Protein AF-A0A9P8FQP9-F1 (afdb_monomer_lite)

InterPro domains:
  IPR006594 LIS1 homology motif [PS50896] (9-41)
  IPR037190 LIS1, N-terminal [SSF109925] (4-80)
  IPR056795 PAC1-like, LisH-like dimerisation domain [PF24951] (7-42)

Sequence (98 aa):
MSNLLTQRQAEELHKSLIAYLTAAGLTNTAASLREELHIGDEFDDATRKKYEGLLEKKWTSVVRLQKKIMDLESRNTTLQTELDTATPTSLSRRNQDP

Foldseek 3Di:
DDDPDDPVRVVLVLLLVLLACVVVVVNVVSVVSCVVVVPDPVSDPVNSVVSHCVVVVVVVVVVVVVVVVVVVVVVVVVVVVVVVCPDVVNVVVVVPDD

Secondary structure (DSSP, 8-state):
---SS-HHHHHHHHHHHHHHHHHTT-HHHHHHHHHHTT--TTS-HHHHHHHTTHHHHHHHHHHHHHHHHHHHHHHHHHHHHHHHHHSHHHHHHHT---

Organism: Aureobasidium melanogenum (NCBI:txid46634)

pLDDT: mean 88.72, std 14.31, range [47.16, 98.62]

Radius of gyration: 25.24 Å; chains: 1; bounding box: 58×24×66 Å

Structure (mmCIF, N/CA/C/O backbone):
data_AF-A0A9P8FQP9-F1
#
_entry.id   AF-A0A9P8FQP9-F1
#
loop_
_atom_site.group_PDB
_atom_site.id
_atom_site.type_symbol
_atom_site.label_atom_id
_atom_site.label_alt_id
_atom_site.label_comp_id
_atom_site.label_asym_id
_atom_site.label_entity_id
_atom_site.label_seq_id
_atom_site.pdbx_PDB_ins_code
_atom_site.Cartn_x
_atom_site.Cartn_y
_atom_site.Cartn_z
_atom_site.occupancy
_atom_site.B_iso_or_equiv
_atom_site.auth_seq_id
_atom_site.auth_comp_id
_atom_site.auth_asym_id
_atom_site.auth_atom_id
_atom_site.pdbx_PDB_model_num
ATOM 1 N N . MET A 1 1 ? 14.817 10.933 13.659 1.00 47.16 1 MET A N 1
ATOM 2 C CA . MET A 1 1 ? 14.689 10.257 12.351 1.00 47.16 1 MET A CA 1
ATOM 3 C C . MET A 1 1 ? 13.700 11.053 11.521 1.00 47.16 1 MET A C 1
ATOM 5 O O . MET A 1 1 ? 12.655 11.396 12.056 1.00 47.16 1 MET A O 1
ATOM 9 N N . SER A 1 2 ? 14.037 11.435 10.290 1.00 62.22 2 SER A N 1
ATOM 10 C CA . SER A 1 2 ? 13.074 12.087 9.399 1.00 62.22 2 SER A CA 1
ATOM 11 C C . SER A 1 2 ? 12.045 11.054 8.949 1.00 62.22 2 SER A C 1
ATOM 13 O O . SER A 1 2 ? 12.403 9.993 8.440 1.00 62.22 2 SER A O 1
ATOM 15 N N . ASN A 1 3 ? 10.765 11.346 9.162 1.00 77.88 3 ASN A N 1
ATOM 16 C CA . ASN A 1 3 ? 9.699 10.501 8.644 1.00 77.88 3 ASN A CA 1
ATOM 17 C C . ASN A 1 3 ? 9.669 10.629 7.117 1.00 77.88 3 ASN A C 1
ATOM 19 O O . ASN A 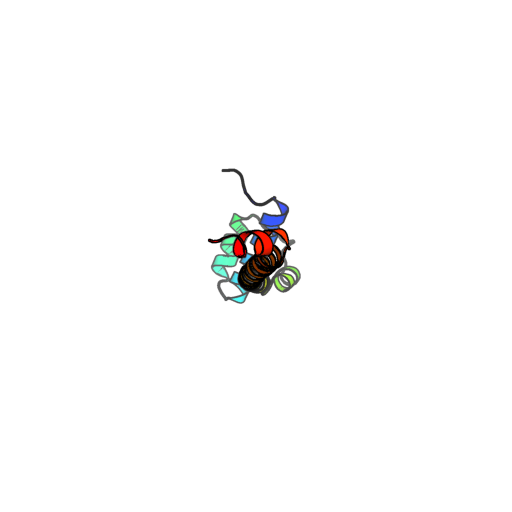1 3 ? 9.523 11.727 6.586 1.00 77.88 3 ASN A O 1
ATOM 23 N N . LEU A 1 4 ? 9.827 9.500 6.419 1.00 93.25 4 LEU A N 1
ATOM 24 C CA . LEU A 1 4 ? 9.733 9.420 4.956 1.00 93.25 4 LEU A CA 1
ATOM 25 C C . LEU A 1 4 ? 8.327 9.792 4.461 1.00 93.25 4 LEU A C 1
ATOM 27 O O . LEU A 1 4 ? 8.163 10.323 3.365 1.00 93.25 4 LEU A O 1
ATOM 31 N N . LEU A 1 5 ? 7.313 9.487 5.270 1.00 93.25 5 LEU A N 1
ATOM 32 C CA . LEU A 1 5 ? 5.922 9.782 4.973 1.00 93.25 5 LEU A CA 1
ATOM 33 C C . LEU A 1 5 ? 5.572 11.190 5.446 1.00 93.25 5 LEU A C 1
ATOM 35 O O . LEU A 1 5 ? 5.878 11.579 6.573 1.00 93.25 5 LEU A O 1
ATOM 39 N N . THR A 1 6 ? 4.854 11.925 4.601 1.00 94.12 6 THR A N 1
ATOM 40 C CA . THR A 1 6 ? 4.123 13.114 5.050 1.00 94.12 6 THR A CA 1
ATOM 41 C C . THR A 1 6 ? 3.074 12.718 6.089 1.00 94.12 6 THR A C 1
ATOM 43 O O . THR A 1 6 ? 2.594 11.583 6.094 1.00 94.12 6 THR A O 1
ATOM 46 N N . GLN A 1 7 ? 2.660 13.671 6.923 1.00 91.44 7 GLN A N 1
ATOM 47 C CA . GLN A 1 7 ? 1.646 13.446 7.957 1.00 91.44 7 GLN A CA 1
ATOM 48 C C . GLN A 1 7 ? 0.386 12.763 7.402 1.00 91.44 7 GLN A C 1
ATOM 50 O O . GLN A 1 7 ? -0.042 11.725 7.898 1.00 91.44 7 GLN A O 1
ATOM 55 N N . ARG A 1 8 ? -0.140 13.276 6.284 1.00 91.69 8 ARG A N 1
ATOM 56 C CA . ARG A 1 8 ? -1.310 12.699 5.615 1.00 91.69 8 ARG A CA 1
ATOM 57 C C . ARG A 1 8 ? -1.064 11.268 5.128 1.00 91.69 8 ARG A C 1
ATOM 59 O O . ARG A 1 8 ? -1.942 10.425 5.243 1.00 91.69 8 ARG A O 1
ATOM 66 N N . GLN A 1 9 ? 0.112 10.970 4.572 1.00 94.31 9 GLN A N 1
ATOM 67 C CA . GLN A 1 9 ? 0.435 9.605 4.135 1.00 94.31 9 GLN A CA 1
ATOM 68 C C . GLN A 1 9 ? 0.532 8.635 5.317 1.00 94.31 9 GLN A C 1
ATOM 70 O O . GLN A 1 9 ? 0.082 7.497 5.194 1.00 94.31 9 GLN A O 1
ATOM 75 N N . ALA A 1 10 ? 1.094 9.080 6.443 1.00 93.56 10 ALA A N 1
ATOM 76 C CA . ALA A 1 10 ? 1.153 8.289 7.665 1.00 93.56 10 ALA A CA 1
ATOM 77 C C . ALA A 1 10 ? -0.258 8.004 8.204 1.00 93.56 10 ALA A C 1
ATOM 79 O O . ALA A 1 10 ? -0.581 6.853 8.475 1.00 93.56 10 ALA A O 1
ATOM 80 N N . GLU A 1 11 ? -1.136 9.008 8.255 1.00 92.94 11 GLU A N 1
ATOM 81 C CA . GLU A 1 11 ? -2.534 8.835 8.678 1.00 92.94 11 GLU A CA 1
ATOM 82 C C . GLU A 1 11 ? -3.299 7.829 7.808 1.00 92.94 11 GLU A C 1
ATOM 84 O O . GLU A 1 11 ? -3.977 6.945 8.331 1.00 92.94 11 GLU A O 1
ATOM 89 N N . GLU A 1 12 ? -3.169 7.915 6.481 1.00 94.44 12 GLU A N 1
ATOM 90 C CA . GLU A 1 12 ? -3.789 6.954 5.558 1.00 94.44 12 GLU A CA 1
ATOM 91 C C . GLU A 1 12 ? -3.248 5.531 5.761 1.00 94.44 12 GLU A C 1
ATOM 93 O O . GLU A 1 12 ? -4.014 4.561 5.746 1.00 94.44 12 GLU A O 1
ATOM 98 N N . LEU A 1 13 ? -1.935 5.395 5.987 1.00 95.88 13 LEU A N 1
ATOM 99 C CA . LEU A 1 13 ? -1.310 4.112 6.294 1.00 95.88 13 LEU A CA 1
ATOM 100 C C . LEU A 1 13 ? -1.861 3.539 7.603 1.00 95.88 13 LEU A C 1
ATOM 102 O O . LEU A 1 13 ? -2.295 2.388 7.622 1.00 95.88 13 LEU A O 1
ATOM 106 N N . HIS A 1 14 ? -1.904 4.338 8.667 1.00 95.56 14 HIS A N 1
ATOM 107 C CA . HIS A 1 14 ? -2.392 3.917 9.977 1.00 95.56 14 HIS A CA 1
ATOM 108 C C . HIS A 1 14 ? -3.853 3.451 9.928 1.00 95.56 14 HIS A C 1
ATOM 110 O O . HIS A 1 14 ? -4.172 2.368 10.420 1.00 95.56 14 HIS A O 1
ATOM 116 N N . LYS A 1 15 ? -4.731 4.211 9.258 1.00 95.56 15 LYS A N 1
ATOM 117 C CA . LYS A 1 15 ? -6.138 3.832 9.039 1.00 95.56 15 LYS A CA 1
ATOM 118 C C . LYS A 1 15 ? -6.255 2.498 8.297 1.00 95.56 15 LYS A C 1
ATOM 120 O O . LYS A 1 15 ? -7.038 1.636 8.695 1.00 95.56 15 LYS A O 1
ATOM 125 N N . SER A 1 16 ? -5.445 2.298 7.253 1.00 96.69 16 SER A N 1
ATOM 126 C CA . SER A 1 16 ? -5.421 1.033 6.505 1.00 96.69 16 SER A CA 1
ATOM 127 C C . SER A 1 16 ? -4.905 -0.148 7.333 1.00 96.69 16 SER A C 1
ATOM 129 O O . SER A 1 16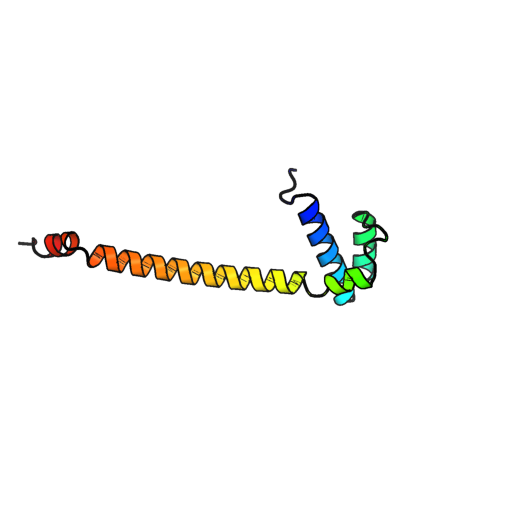 ? -5.432 -1.250 7.208 1.00 96.69 16 SER A O 1
ATOM 131 N N . LEU A 1 17 ? -3.934 0.083 8.222 1.00 97.00 17 LEU A N 1
ATOM 132 C CA . LEU A 1 17 ? -3.371 -0.941 9.098 1.00 97.00 17 LEU A CA 1
ATOM 133 C C . LEU A 1 17 ? -4.382 -1.386 10.160 1.00 97.00 17 LEU A C 1
ATOM 135 O O . LEU A 1 17 ? -4.588 -2.581 10.345 1.00 97.00 17 LEU A O 1
ATOM 139 N N . ILE A 1 18 ? -5.069 -0.440 10.804 1.00 96.38 18 ILE A N 1
ATOM 140 C CA . ILE A 1 18 ? -6.124 -0.749 11.781 1.00 96.38 18 ILE A CA 1
ATOM 141 C C . ILE A 1 18 ? -7.273 -1.509 11.110 1.00 96.38 18 ILE A C 1
ATOM 143 O O . ILE A 1 18 ? -7.755 -2.502 11.661 1.00 96.38 18 ILE A O 1
ATOM 147 N N . ALA A 1 19 ? -7.701 -1.083 9.916 1.00 96.50 19 ALA A N 1
ATOM 148 C CA . ALA A 1 19 ? -8.743 -1.779 9.164 1.00 96.50 19 ALA A CA 1
ATOM 149 C C . ALA A 1 19 ? -8.329 -3.215 8.805 1.00 96.50 19 ALA A C 1
ATOM 151 O O . ALA A 1 19 ? -9.115 -4.137 9.012 1.00 96.50 19 ALA A O 1
ATOM 152 N N . TYR A 1 20 ? -7.088 -3.407 8.349 1.00 97.94 20 TYR A N 1
ATOM 153 C CA . TYR A 1 20 ? -6.520 -4.724 8.061 1.00 97.94 20 TYR A CA 1
ATOM 154 C C . TYR A 1 20 ? -6.503 -5.634 9.295 1.00 97.94 20 TYR A C 1
ATOM 156 O O . TYR A 1 20 ? -7.035 -6.741 9.254 1.00 97.94 20 TYR A O 1
ATOM 164 N N . LEU A 1 21 ? -5.946 -5.157 10.413 1.00 97.19 21 LEU A N 1
ATOM 165 C CA . LEU A 1 21 ? -5.872 -5.924 11.660 1.00 97.19 21 LEU A CA 1
ATOM 166 C C . LEU A 1 21 ? -7.267 -6.307 12.163 1.00 97.19 21 LEU A C 1
ATOM 168 O O . LEU A 1 21 ? -7.489 -7.446 12.564 1.00 97.19 21 LEU A O 1
ATOM 172 N N . THR A 1 22 ? -8.224 -5.380 12.083 1.00 95.62 22 THR A N 1
ATOM 173 C CA . THR A 1 22 ? -9.614 -5.647 12.473 1.00 95.62 22 THR A CA 1
ATOM 174 C C . THR A 1 22 ? -10.249 -6.718 11.583 1.00 95.62 22 THR A C 1
ATOM 176 O O . THR A 1 22 ? -10.855 -7.653 12.101 1.00 95.62 22 THR A O 1
ATOM 179 N N . ALA A 1 23 ? -10.082 -6.623 10.259 1.00 95.88 23 ALA A N 1
ATOM 180 C CA . ALA A 1 23 ? -10.606 -7.603 9.303 1.00 95.88 23 ALA A CA 1
ATOM 181 C C . ALA A 1 23 ? -9.948 -8.988 9.451 1.00 95.88 23 ALA A C 1
ATOM 183 O O . ALA A 1 23 ? -10.593 -10.009 9.229 1.00 95.88 23 ALA A O 1
ATOM 184 N N . ALA A 1 24 ? -8.689 -9.031 9.895 1.00 96.88 24 ALA A N 1
ATOM 185 C CA . ALA A 1 24 ? -7.969 -10.258 10.228 1.00 96.88 24 ALA A CA 1
ATOM 186 C C . ALA A 1 24 ? -8.354 -10.856 11.601 1.00 96.88 24 ALA A C 1
ATOM 188 O O . ALA A 1 24 ? -7.782 -11.865 12.009 1.00 96.88 24 ALA A O 1
ATOM 189 N N . GLY A 1 25 ? -9.290 -10.242 12.338 1.00 96.44 25 GLY A N 1
ATOM 190 C CA . GLY A 1 25 ? -9.704 -10.689 13.673 1.00 96.4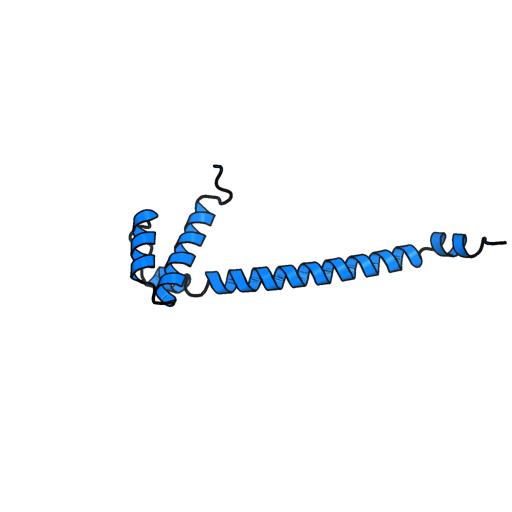4 25 GLY A CA 1
ATOM 191 C C . GLY A 1 25 ? -8.732 -10.318 14.801 1.00 96.44 25 GLY A C 1
ATOM 192 O O . GLY A 1 25 ? -8.920 -10.740 15.939 1.00 96.44 25 GLY A O 1
ATOM 193 N N . LEU A 1 26 ? -7.712 -9.501 14.524 1.00 97.25 26 LEU A N 1
ATOM 194 C CA . LEU A 1 26 ? -6.700 -9.037 15.482 1.00 97.25 26 LEU A CA 1
ATOM 195 C C . LEU A 1 26 ? -7.174 -7.769 16.213 1.00 97.25 26 LEU A C 1
ATOM 197 O O . LEU A 1 26 ? -6.496 -6.740 16.236 1.00 97.25 26 LEU A O 1
ATOM 201 N N . THR A 1 27 ? -8.372 -7.828 16.795 1.00 95.00 27 THR A N 1
ATOM 202 C CA . THR A 1 27 ? -9.081 -6.663 17.353 1.00 95.00 27 THR A CA 1
ATOM 203 C C . THR A 1 27 ? -8.351 -6.008 18.524 1.00 95.00 27 THR A C 1
ATOM 205 O O . THR A 1 27 ? -8.293 -4.783 18.581 1.00 95.00 27 THR A O 1
ATOM 208 N N . ASN A 1 28 ? -7.733 -6.790 19.415 1.00 97.06 28 ASN A N 1
ATOM 209 C CA . ASN A 1 28 ? -6.964 -6.251 20.544 1.00 97.06 28 ASN A CA 1
ATOM 210 C C . ASN A 1 28 ? -5.755 -5.440 20.060 1.00 97.06 28 ASN A C 1
ATOM 212 O O . ASN A 1 28 ? -5.538 -4.321 20.511 1.00 97.06 28 ASN A O 1
ATOM 216 N N . THR A 1 29 ? -5.006 -5.970 19.089 1.00 97.31 29 THR A N 1
ATOM 217 C CA . THR A 1 29 ? -3.868 -5.266 18.484 1.00 97.31 29 THR A CA 1
ATOM 218 C C . THR A 1 29 ? -4.322 -4.002 17.761 1.00 97.31 29 THR A C 1
ATOM 220 O O . THR A 1 29 ? -3.683 -2.962 17.888 1.00 97.31 29 THR A O 1
ATOM 223 N N . ALA A 1 30 ? -5.438 -4.070 17.031 1.00 95.62 30 ALA A N 1
ATOM 224 C CA . ALA A 1 30 ? -6.015 -2.908 16.363 1.00 95.62 30 ALA A CA 1
ATOM 225 C C . ALA A 1 30 ? -6.422 -1.810 17.363 1.00 95.62 30 ALA A C 1
ATOM 227 O O . ALA A 1 30 ? -6.200 -0.632 17.089 1.00 95.62 30 ALA A O 1
ATOM 228 N N . ALA A 1 31 ? -6.978 -2.189 18.519 1.00 94.50 31 ALA A N 1
ATOM 229 C CA . ALA A 1 31 ? -7.364 -1.262 19.579 1.00 94.50 31 ALA A CA 1
ATOM 230 C C . ALA A 1 31 ? -6.146 -0.594 20.236 1.00 94.50 31 ALA A C 1
ATOM 232 O O . ALA A 1 31 ? -6.104 0.632 20.299 1.00 94.50 31 ALA A O 1
ATOM 233 N N . SER A 1 32 ? -5.131 -1.371 20.636 1.00 96.44 32 SER A N 1
ATOM 234 C CA . SER A 1 32 ? -3.892 -0.824 21.213 1.00 96.44 32 SER A CA 1
ATOM 235 C C . SER A 1 32 ? -3.185 0.122 20.242 1.00 96.44 32 SER A C 1
ATOM 237 O O . SER A 1 32 ? -2.816 1.231 20.610 1.00 96.44 32 SER A O 1
ATOM 239 N N . LEU A 1 33 ? -3.076 -0.268 18.968 1.00 95.38 33 LEU A N 1
ATOM 240 C CA . LEU A 1 33 ? -2.463 0.575 17.944 1.00 95.38 33 LEU A CA 1
ATOM 241 C C . LEU A 1 33 ? -3.246 1.877 17.724 1.00 95.38 33 LEU A C 1
ATOM 243 O O . LEU A 1 33 ? -2.654 2.934 17.523 1.00 95.38 33 LEU A O 1
ATOM 247 N N . ARG A 1 34 ? -4.583 1.821 17.750 1.00 94.00 34 ARG A N 1
ATOM 248 C CA . ARG A 1 34 ? -5.427 3.016 17.624 1.00 94.00 34 ARG A CA 1
ATOM 249 C C . ARG A 1 34 ? -5.164 4.011 18.755 1.00 94.00 34 ARG A C 1
ATOM 251 O O . ARG A 1 34 ? -5.093 5.210 18.487 1.00 94.00 34 ARG A O 1
ATOM 258 N N . GLU A 1 35 ? -5.026 3.511 19.981 1.00 94.31 35 GLU A N 1
ATOM 259 C CA . GLU A 1 35 ? -4.732 4.313 21.170 1.00 94.31 35 GLU A CA 1
ATOM 260 C C . GLU A 1 35 ? -3.342 4.958 21.084 1.00 94.31 35 GLU A C 1
ATOM 262 O O . GLU A 1 35 ? -3.229 6.176 21.233 1.00 94.31 35 GLU A O 1
ATOM 267 N N . GLU A 1 36 ? -2.311 4.174 20.751 1.00 95.44 36 GLU A N 1
ATOM 268 C CA . GLU A 1 36 ? -0.926 4.648 20.594 1.00 95.44 36 GLU A CA 1
ATOM 269 C C . GLU A 1 36 ? -0.782 5.716 19.503 1.00 95.44 36 GLU A C 1
ATOM 271 O O . GLU A 1 36 ? 0.002 6.654 19.635 1.00 95.44 36 GLU A O 1
ATOM 276 N N . LEU A 1 37 ? -1.545 5.585 18.416 1.00 93.00 37 LEU A N 1
ATOM 277 C CA . LEU A 1 37 ? -1.529 6.530 17.300 1.00 93.00 37 LEU A CA 1
ATOM 278 C C . LEU A 1 37 ? -2.461 7.729 17.505 1.00 93.00 37 LEU A C 1
ATOM 280 O O . LEU A 1 37 ? -2.544 8.582 16.620 1.00 93.00 37 LEU A O 1
ATOM 284 N N . HIS A 1 38 ? -3.172 7.785 18.637 1.00 91.19 38 HIS A N 1
ATOM 285 C CA . HIS A 1 38 ? -4.151 8.822 18.966 1.00 91.19 38 HIS A CA 1
ATOM 286 C C . HIS A 1 38 ? -5.185 9.051 17.850 1.00 91.19 38 HIS A C 1
ATOM 288 O O . HIS A 1 38 ? -5.575 10.182 17.550 1.00 91.19 38 HIS A O 1
ATOM 294 N N . ILE A 1 39 ? -5.635 7.967 17.210 1.00 87.12 39 ILE A N 1
ATOM 295 C CA . ILE A 1 39 ? -6.646 8.040 16.152 1.00 87.12 39 ILE A CA 1
ATOM 296 C C . ILE A 1 39 ? -8.019 8.195 16.808 1.00 87.12 39 ILE A C 1
ATOM 298 O O . ILE A 1 39 ? -8.594 7.235 17.331 1.00 87.12 39 ILE A O 1
ATOM 302 N N . GLY A 1 40 ? -8.517 9.434 16.778 1.00 79.94 40 GLY A N 1
ATOM 303 C CA . GLY A 1 40 ? -9.768 9.845 17.411 1.00 79.94 40 GLY A CA 1
ATOM 304 C C . GLY A 1 40 ? -11.024 9.181 16.842 1.00 79.94 40 GLY A C 1
ATOM 305 O O . GLY A 1 40 ? -10.979 8.336 15.941 1.00 79.94 40 GLY A O 1
ATOM 306 N N . ASP A 1 41 ? -12.173 9.588 17.374 1.00 73.38 41 ASP A N 1
ATOM 307 C CA . ASP A 1 41 ? -13.481 8.984 17.083 1.00 73.38 41 ASP A CA 1
ATOM 308 C C . ASP A 1 41 ? -13.947 9.162 15.630 1.00 73.38 41 ASP A C 1
ATOM 310 O O . ASP A 1 41 ? -14.809 8.419 15.169 1.00 73.38 41 ASP A O 1
ATOM 314 N N . GLU A 1 42 ? -13.321 10.065 14.867 1.00 76.88 42 GLU A N 1
ATOM 315 C CA . GLU A 1 42 ? -13.571 10.230 13.427 1.00 76.88 42 GLU A CA 1
ATOM 316 C C . GLU A 1 42 ? -13.285 8.955 12.613 1.00 76.88 42 GLU A C 1
ATOM 318 O O . GLU A 1 42 ? -13.823 8.781 11.518 1.00 76.88 42 GLU A O 1
ATOM 323 N N . PHE A 1 43 ? -12.456 8.038 13.128 1.00 87.56 43 PHE A N 1
ATOM 324 C CA . PHE A 1 43 ? -12.273 6.714 12.532 1.00 87.56 43 PHE A CA 1
ATOM 325 C C . PHE A 1 43 ? -13.329 5.727 13.049 1.00 87.56 43 PHE A C 1
ATOM 327 O O . PHE A 1 43 ? -13.058 4.831 13.853 1.00 87.56 43 PHE A O 1
ATOM 334 N N . ASP A 1 44 ? -14.561 5.920 12.601 1.00 90.25 44 ASP A N 1
ATOM 335 C CA . ASP A 1 44 ? -15.699 5.071 12.935 1.00 90.25 44 ASP A CA 1
ATOM 336 C C . ASP A 1 44 ? -15.747 3.779 12.095 1.00 90.25 44 ASP A C 1
ATOM 338 O O . ASP A 1 44 ? -14.939 3.540 11.192 1.00 90.25 44 ASP A O 1
ATOM 342 N N . ASP A 1 45 ? -16.727 2.924 12.384 1.00 89.06 45 ASP A N 1
ATOM 343 C CA . ASP A 1 45 ? -16.951 1.665 11.670 1.00 89.06 45 ASP A CA 1
ATOM 344 C C . ASP A 1 45 ? -17.188 1.864 10.165 1.00 89.06 45 ASP A C 1
ATOM 346 O O . ASP A 1 45 ? -16.709 1.072 9.345 1.00 89.06 45 ASP A O 1
ATOM 350 N N . ALA A 1 46 ? -17.893 2.936 9.789 1.00 92.19 46 ALA A N 1
ATOM 351 C CA . ALA A 1 46 ? -18.160 3.272 8.394 1.00 92.19 46 ALA A CA 1
ATOM 352 C C . ALA A 1 46 ? -16.872 3.657 7.655 1.00 92.19 46 ALA A C 1
ATOM 354 O O . ALA A 1 46 ? -16.645 3.224 6.521 1.00 92.19 46 ALA A O 1
ATOM 355 N N . THR A 1 47 ? -16.008 4.439 8.299 1.00 91.56 47 THR A N 1
ATOM 356 C CA . THR A 1 47 ? -14.703 4.828 7.771 1.00 91.56 47 THR A CA 1
ATOM 357 C C . THR A 1 47 ? -13.782 3.625 7.710 1.00 91.56 47 THR A C 1
ATOM 359 O O . THR A 1 47 ? -13.238 3.358 6.642 1.00 91.56 47 THR A O 1
ATOM 362 N N . ARG A 1 48 ? -13.682 2.822 8.775 1.00 93.56 48 ARG A N 1
ATOM 363 C CA . ARG A 1 48 ? -12.891 1.582 8.786 1.00 93.56 48 ARG A CA 1
ATOM 364 C C . ARG A 1 48 ? -13.236 0.679 7.604 1.00 93.56 48 ARG A C 1
ATOM 366 O O . ARG A 1 48 ? -12.330 0.205 6.923 1.00 93.56 48 ARG A O 1
ATOM 373 N N . LYS A 1 49 ? -14.525 0.509 7.300 1.00 93.44 49 LYS A N 1
ATOM 374 C CA . LYS A 1 49 ? -14.990 -0.309 6.169 1.00 93.44 49 LYS A CA 1
ATOM 375 C C . LYS A 1 49 ? -14.525 0.209 4.801 1.00 93.44 49 LYS A C 1
ATOM 377 O O . LYS A 1 49 ? -14.325 -0.583 3.887 1.00 93.44 49 LYS A O 1
ATOM 382 N N . LYS A 1 50 ? -14.289 1.519 4.641 1.00 94.69 50 LYS A N 1
ATOM 383 C CA . LYS A 1 50 ? -13.684 2.084 3.413 1.00 94.69 50 LYS A CA 1
ATOM 384 C C . LYS A 1 50 ? -12.211 1.693 3.250 1.00 94.69 50 LYS A C 1
ATOM 386 O O . LYS A 1 50 ? -11.724 1.630 2.124 1.00 94.69 50 LYS A O 1
ATOM 391 N N . TYR A 1 51 ? -11.513 1.452 4.359 1.00 96.06 51 TYR A N 1
ATOM 392 C CA . TYR A 1 51 ? -10.102 1.056 4.386 1.00 96.06 51 TYR A CA 1
ATOM 393 C C . TYR A 1 51 ? -9.900 -0.466 4.387 1.00 96.06 51 TYR A C 1
ATOM 395 O O . TYR A 1 51 ? -8.777 -0.932 4.190 1.00 96.06 51 TYR A O 1
ATOM 403 N N . GLU A 1 52 ? -10.966 -1.243 4.571 1.00 94.94 52 GLU A N 1
ATOM 404 C CA . GLU A 1 52 ? -10.934 -2.704 4.543 1.00 94.94 52 GLU A CA 1
ATOM 405 C C . GLU A 1 52 ? -10.404 -3.226 3.192 1.00 94.94 52 GLU A C 1
ATOM 407 O O . GLU A 1 52 ? -10.847 -2.819 2.111 1.00 94.94 52 GLU A O 1
ATOM 412 N N . GLY A 1 53 ? -9.394 -4.099 3.238 1.00 95.06 53 GLY A N 1
ATOM 413 C CA . GLY A 1 53 ? -8.736 -4.643 2.048 1.00 95.06 53 GLY A CA 1
ATOM 414 C C . GLY A 1 53 ? -7.832 -3.658 1.288 1.00 95.06 53 GLY A C 1
ATOM 415 O O . GLY A 1 53 ? -7.268 -4.018 0.249 1.00 95.06 53 GLY A O 1
ATOM 416 N N . LEU A 1 54 ? -7.719 -2.392 1.718 1.00 96.94 54 LEU A N 1
ATOM 417 C CA . LEU A 1 54 ? -6.928 -1.380 1.006 1.00 96.94 54 LEU A CA 1
ATOM 418 C C . LEU A 1 54 ? -5.430 -1.690 1.067 1.00 96.94 54 LEU A C 1
ATOM 420 O O . LEU A 1 54 ? -4.727 -1.503 0.068 1.00 96.94 54 LEU A O 1
ATOM 424 N N . LEU A 1 55 ? -4.951 -2.151 2.223 1.00 97.62 55 LEU A N 1
ATOM 425 C CA . LEU A 1 55 ? -3.538 -2.441 2.449 1.00 97.62 55 LEU A CA 1
ATOM 426 C C . LEU A 1 55 ? -3.075 -3.593 1.549 1.00 97.62 55 LEU A C 1
ATOM 428 O O . LEU A 1 55 ? -2.070 -3.475 0.850 1.00 97.62 55 LEU A O 1
ATOM 432 N N . GLU A 1 56 ? -3.867 -4.656 1.462 1.00 97.44 56 GLU A N 1
ATOM 433 C CA . GLU A 1 56 ? -3.617 -5.835 0.635 1.00 97.44 56 GLU A CA 1
ATOM 434 C C . GLU A 1 56 ? -3.679 -5.497 -0.858 1.00 97.44 56 GLU A C 1
ATOM 436 O O . GLU A 1 56 ? -2.810 -5.904 -1.637 1.00 97.44 56 GLU A O 1
ATOM 441 N N . LYS A 1 57 ? -4.663 -4.689 -1.276 1.00 97.69 57 LYS A N 1
ATOM 442 C CA . LYS A 1 57 ? -4.754 -4.190 -2.660 1.00 97.69 57 LYS A CA 1
ATOM 443 C C . LYS A 1 57 ? -3.525 -3.370 -3.045 1.00 97.69 57 LYS A C 1
ATOM 445 O O . LYS A 1 57 ? -3.008 -3.530 -4.153 1.00 97.69 57 LYS A O 1
ATOM 450 N N . LYS A 1 58 ? -3.040 -2.497 -2.155 1.00 97.44 58 LYS A N 1
ATOM 451 C CA . LYS A 1 58 ? -1.815 -1.717 -2.391 1.00 97.44 58 LYS A CA 1
ATOM 452 C C . LYS A 1 58 ? -0.588 -2.624 -2.444 1.00 97.44 58 LYS A C 1
ATOM 454 O O . LYS A 1 58 ? 0.175 -2.517 -3.398 1.00 97.44 58 LYS A O 1
ATOM 459 N N . TRP A 1 59 ? -0.443 -3.547 -1.495 1.00 97.38 59 TRP A N 1
ATOM 460 C CA . TRP A 1 59 ? 0.666 -4.503 -1.442 1.00 97.38 59 TRP A CA 1
ATOM 461 C C . TRP A 1 59 ? 0.778 -5.333 -2.726 1.00 97.38 59 TRP A C 1
ATOM 463 O O . TRP A 1 59 ? 1.811 -5.337 -3.396 1.00 97.38 59 TRP A O 1
ATOM 473 N N . THR A 1 60 ? -0.322 -5.967 -3.135 1.00 97.56 60 THR A N 1
ATOM 474 C CA . THR A 1 60 ? -0.372 -6.767 -4.369 1.00 97.56 60 THR A CA 1
ATOM 475 C C . THR A 1 60 ? -0.139 -5.918 -5.622 1.00 97.56 60 THR A C 1
ATOM 477 O O . THR A 1 60 ? 0.539 -6.358 -6.554 1.00 97.56 60 THR A O 1
ATOM 480 N N . SER A 1 61 ? -0.639 -4.677 -5.643 1.00 98.19 61 SER A N 1
ATOM 481 C CA . SER A 1 61 ? -0.405 -3.746 -6.750 1.00 98.19 61 SER A CA 1
ATOM 482 C C . SER A 1 61 ? 1.057 -3.330 -6.874 1.00 98.19 61 SER A C 1
ATOM 484 O O . SER A 1 61 ? 1.545 -3.272 -7.998 1.00 98.19 61 SER A O 1
ATOM 486 N N . VAL A 1 62 ? 1.764 -3.083 -5.765 1.00 98.19 62 VAL A N 1
ATOM 487 C CA . VAL A 1 62 ? 3.200 -2.749 -5.783 1.00 98.19 62 VAL A CA 1
ATOM 488 C C . VAL A 1 62 ? 3.990 -3.866 -6.457 1.00 98.19 62 VAL A C 1
ATOM 490 O O . VAL A 1 62 ? 4.698 -3.604 -7.426 1.00 98.19 62 VAL A O 1
ATOM 493 N N . VAL A 1 63 ? 3.786 -5.117 -6.035 1.00 97.25 63 VAL A N 1
ATOM 494 C CA . VAL A 1 63 ? 4.475 -6.278 -6.624 1.00 97.25 63 VAL A CA 1
ATOM 495 C C . VAL A 1 63 ? 4.155 -6.419 -8.115 1.00 97.25 63 VAL A C 1
ATOM 497 O O . VAL A 1 63 ? 5.042 -6.653 -8.93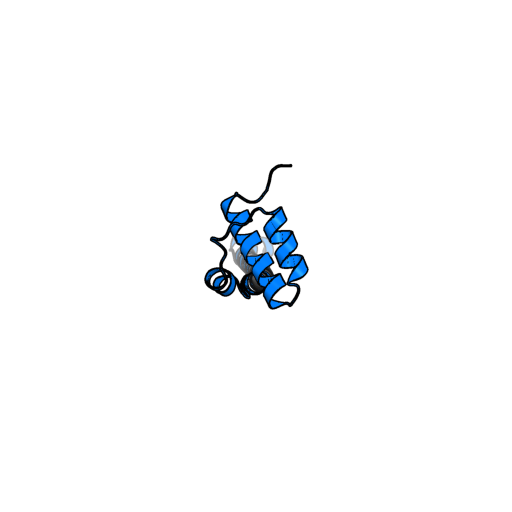6 1.00 97.25 63 VAL A O 1
ATOM 500 N N . ARG A 1 64 ? 2.883 -6.253 -8.500 1.00 98.31 64 ARG A N 1
ATOM 501 C CA . ARG A 1 64 ? 2.462 -6.326 -9.908 1.00 98.31 64 ARG A CA 1
ATOM 502 C C . ARG A 1 64 ? 3.081 -5.210 -10.754 1.00 98.31 64 ARG A C 1
ATOM 504 O O . ARG A 1 64 ? 3.481 -5.461 -11.888 1.00 98.31 64 ARG A O 1
ATOM 511 N N . LEU A 1 65 ? 3.138 -3.988 -10.228 1.00 98.62 65 LEU A N 1
ATOM 512 C CA . LEU A 1 65 ? 3.721 -2.841 -10.923 1.00 98.62 65 LEU A CA 1
ATOM 513 C C . LEU A 1 65 ? 5.236 -2.982 -11.057 1.00 98.62 65 LEU A C 1
ATOM 515 O O . LEU A 1 65 ? 5.750 -2.706 -12.132 1.00 98.62 65 LEU A O 1
ATOM 519 N N . GLN A 1 66 ? 5.932 -3.487 -10.037 1.00 98.31 66 GLN A N 1
ATOM 520 C CA . GLN A 1 66 ? 7.364 -3.786 -10.124 1.00 98.31 66 GLN A CA 1
ATOM 521 C C . GLN A 1 66 ? 7.667 -4.791 -11.239 1.00 98.31 66 GLN A C 1
ATOM 523 O O . GLN A 1 66 ? 8.527 -4.527 -12.072 1.00 98.31 66 GLN A O 1
ATOM 528 N N . LYS A 1 67 ? 6.900 -5.889 -11.332 1.00 98.12 67 LYS A N 1
ATOM 529 C CA . LYS A 1 67 ? 7.027 -6.843 -12.450 1.00 98.12 67 LYS A CA 1
ATOM 530 C C . LYS A 1 67 ? 6.815 -6.163 -13.801 1.00 98.12 67 LYS A C 1
ATOM 532 O O . LYS A 1 67 ? 7.613 -6.330 -14.713 1.00 98.12 67 LYS A O 1
ATOM 537 N N . LYS A 1 68 ? 5.769 -5.337 -13.909 1.00 98.38 68 LYS A N 1
ATOM 538 C CA . LYS A 1 68 ? 5.477 -4.614 -15.150 1.00 98.38 68 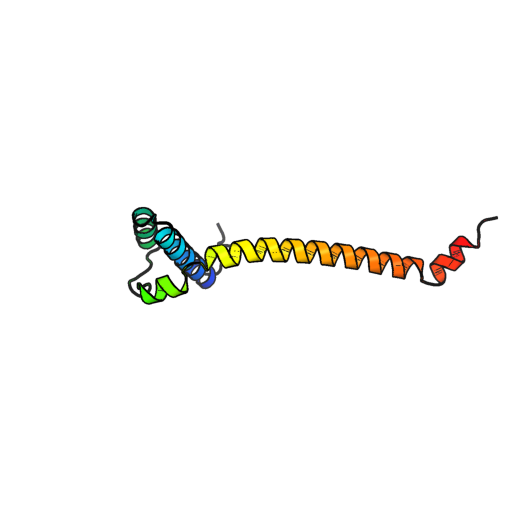LYS A CA 1
ATOM 539 C C . LYS A 1 68 ? 6.595 -3.643 -15.537 1.00 98.38 68 LYS A C 1
ATOM 541 O O . LYS A 1 68 ? 6.862 -3.504 -16.725 1.00 98.38 68 LYS A O 1
ATOM 546 N N . ILE A 1 69 ? 7.211 -2.973 -14.564 1.00 98.56 69 ILE A N 1
ATOM 547 C CA . ILE A 1 69 ? 8.360 -2.086 -14.780 1.00 98.56 69 ILE A CA 1
ATOM 548 C C . ILE A 1 69 ? 9.535 -2.891 -15.337 1.00 98.56 69 ILE A C 1
ATOM 550 O O . ILE A 1 69 ? 10.030 -2.536 -16.398 1.00 98.56 69 ILE A O 1
ATOM 554 N N . MET A 1 70 ? 9.888 -4.020 -14.715 1.00 98.38 70 MET A N 1
ATOM 555 C CA . MET A 1 70 ? 10.979 -4.882 -15.190 1.00 98.38 70 MET A CA 1
ATOM 556 C C . MET A 1 70 ? 10.753 -5.378 -16.627 1.00 98.38 70 MET A C 1
ATOM 558 O O . MET A 1 70 ? 11.663 -5.326 -17.454 1.00 98.38 70 MET A O 1
ATOM 562 N N . ASP A 1 71 ? 9.530 -5.810 -16.955 1.00 98.38 71 ASP A N 1
ATOM 563 C CA . ASP A 1 71 ? 9.181 -6.250 -18.313 1.00 98.38 71 ASP A CA 1
ATOM 564 C C . ASP A 1 71 ? 9.324 -5.109 -19.336 1.00 98.38 71 ASP A C 1
ATOM 566 O O . ASP A 1 71 ? 9.771 -5.314 -20.468 1.00 98.38 71 ASP A O 1
ATOM 570 N N . LEU A 1 72 ? 8.915 -3.893 -18.954 1.00 98.62 72 LEU A N 1
ATOM 571 C CA . LEU A 1 72 ? 9.000 -2.711 -19.811 1.00 98.62 72 LEU A CA 1
ATOM 572 C C . LEU A 1 72 ? 10.446 -2.245 -19.999 1.00 98.62 72 LEU A C 1
ATOM 574 O O . LEU A 1 72 ? 10.815 -1.909 -21.122 1.00 98.62 72 LEU A O 1
ATOM 578 N N . GLU A 1 73 ? 11.253 -2.253 -18.940 1.00 98.38 73 GLU A N 1
ATOM 579 C CA . GLU A 1 73 ? 12.685 -1.944 -18.992 1.00 98.38 73 GLU A CA 1
ATOM 580 C C . GLU A 1 73 ? 13.416 -2.930 -19.909 1.00 98.38 73 GLU A C 1
ATOM 582 O O . GLU A 1 73 ? 14.112 -2.500 -20.825 1.00 98.38 73 GLU A O 1
ATOM 587 N N . SER A 1 74 ? 13.165 -4.238 -19.760 1.00 98.25 74 SER A N 1
ATOM 588 C CA . SER A 1 74 ? 13.742 -5.272 -20.631 1.00 98.25 74 SER A CA 1
ATOM 589 C C . SER A 1 74 ? 13.373 -5.058 -22.101 1.00 98.25 74 SER A C 1
ATOM 591 O O . SER A 1 74 ? 14.253 -5.052 -22.963 1.00 98.25 74 SER A O 1
ATOM 593 N N . ARG A 1 75 ? 12.089 -4.809 -22.396 1.00 98.12 75 ARG A N 1
ATOM 594 C CA . ARG A 1 75 ? 11.638 -4.526 -23.767 1.00 98.12 75 ARG A CA 1
ATOM 595 C C . ARG A 1 75 ? 12.282 -3.262 -24.333 1.00 98.12 75 ARG A C 1
ATOM 597 O O . ARG A 1 75 ? 12.613 -3.235 -25.515 1.00 98.12 75 ARG A O 1
ATOM 604 N N . ASN A 1 76 ? 12.439 -2.221 -23.517 1.00 98.06 76 ASN A N 1
ATOM 605 C CA . ASN A 1 76 ? 13.085 -0.980 -23.934 1.00 98.06 76 ASN A CA 1
ATOM 606 C C . ASN A 1 76 ? 14.555 -1.229 -24.301 1.00 98.06 76 ASN A C 1
ATOM 608 O O . ASN A 1 76 ? 14.976 -0.845 -25.387 1.00 98.06 76 ASN A O 1
ATOM 612 N N . THR A 1 77 ? 15.295 -1.971 -23.471 1.00 97.44 77 THR A N 1
ATOM 613 C CA . THR A 1 77 ? 16.683 -2.360 -23.763 1.00 97.44 77 THR A CA 1
ATOM 614 C C . THR A 1 77 ? 16.803 -3.160 -25.062 1.00 97.44 77 THR A C 1
ATOM 616 O O . THR A 1 77 ? 17.695 -2.884 -25.866 1.00 97.44 77 THR A O 1
ATOM 619 N N . THR A 1 78 ? 15.901 -4.117 -25.312 1.00 96.50 78 THR A N 1
ATOM 620 C CA . THR A 1 78 ? 15.885 -4.877 -26.574 1.00 96.50 78 THR A CA 1
ATOM 621 C C . THR A 1 78 ? 15.657 -3.964 -27.777 1.00 96.50 78 THR A C 1
ATOM 623 O O . THR A 1 78 ? 16.449 -3.994 -28.714 1.00 96.50 78 THR A O 1
ATOM 626 N N . LEU A 1 79 ? 14.635 -3.104 -27.729 1.00 96.31 79 LEU A N 1
ATOM 627 C CA . LEU A 1 79 ? 14.329 -2.173 -28.821 1.00 96.31 79 LEU A CA 1
ATOM 628 C C . LEU A 1 79 ? 15.464 -1.172 -29.069 1.00 96.31 79 LEU A C 1
ATOM 630 O O . LEU A 1 79 ? 15.778 -0.875 -30.219 1.00 96.31 79 LEU A O 1
ATOM 634 N N . GLN A 1 80 ? 16.104 -0.674 -28.007 1.00 94.44 80 GLN A N 1
ATOM 635 C CA . GLN A 1 80 ? 17.262 0.210 -28.132 1.00 94.44 80 GLN A CA 1
ATOM 636 C C . GLN A 1 80 ? 18.429 -0.510 -28.823 1.00 94.44 80 GLN A C 1
ATOM 638 O O . GLN A 1 80 ? 19.035 0.041 -29.736 1.00 94.44 80 GLN A O 1
ATOM 643 N N . THR A 1 81 ? 18.685 -1.771 -28.461 1.00 93.31 81 THR A N 1
ATOM 644 C CA . THR A 1 81 ? 19.729 -2.594 -29.096 1.00 93.31 81 THR A CA 1
ATOM 645 C C . THR A 1 81 ? 19.432 -2.848 -30.580 1.00 93.31 81 THR A C 1
ATOM 647 O O . THR A 1 81 ? 20.328 -2.779 -31.424 1.00 93.31 81 THR A O 1
ATOM 650 N N . GLU A 1 82 ? 18.175 -3.125 -30.933 1.00 92.62 82 GLU A N 1
ATOM 651 C CA . GLU A 1 82 ? 17.746 -3.288 -32.329 1.00 92.62 82 GLU A CA 1
ATOM 652 C C . GLU A 1 82 ? 17.952 -2.002 -33.139 1.00 92.62 82 GLU A C 1
ATOM 654 O O . GLU A 1 82 ? 18.459 -2.052 -34.258 1.00 92.62 82 GLU A O 1
ATOM 659 N N . LEU A 1 83 ? 17.632 -0.838 -32.569 1.00 91.38 83 LEU A N 1
ATOM 660 C CA . LEU A 1 83 ? 17.852 0.448 -33.230 1.00 91.38 83 LEU A CA 1
ATOM 661 C C . LEU A 1 83 ? 19.348 0.718 -33.452 1.00 91.38 83 LEU A C 1
ATOM 663 O O . LEU A 1 83 ? 19.768 1.054 -34.565 1.00 91.38 83 LEU A O 1
ATOM 667 N N . ASP A 1 84 ? 20.160 0.512 -32.416 1.00 88.00 84 ASP A N 1
ATOM 668 C CA . ASP A 1 84 ? 21.608 0.720 -32.471 1.00 88.00 84 ASP A CA 1
ATOM 669 C C . ASP A 1 84 ? 22.265 -0.200 -33.512 1.00 88.00 84 ASP A C 1
ATOM 671 O O . ASP A 1 84 ? 23.217 0.194 -34.185 1.00 88.00 84 ASP A O 1
ATOM 675 N N . THR A 1 85 ? 21.736 -1.409 -33.711 1.00 84.19 85 THR A N 1
ATOM 676 C CA . THR A 1 85 ? 22.246 -2.368 -34.707 1.00 84.19 85 THR A CA 1
ATOM 677 C C . THR A 1 85 ? 21.691 -2.153 -36.120 1.00 84.19 85 THR A C 1
ATOM 679 O O . THR A 1 85 ? 22.382 -2.474 -37.088 1.00 84.19 85 THR A O 1
ATOM 682 N N . ALA A 1 86 ? 20.497 -1.568 -36.265 1.00 78.38 86 ALA A N 1
ATOM 683 C CA . ALA A 1 86 ? 19.860 -1.270 -37.553 1.00 78.38 86 ALA A CA 1
ATOM 684 C C . ALA A 1 86 ? 20.292 0.074 -38.177 1.00 78.38 86 ALA A C 1
ATOM 686 O O . ALA A 1 86 ? 19.986 0.346 -39.339 1.00 78.38 86 ALA A O 1
ATOM 687 N N . THR A 1 87 ? 21.004 0.926 -37.435 1.00 70.56 87 THR A N 1
ATOM 688 C CA . THR A 1 87 ? 21.462 2.228 -37.943 1.00 70.56 87 THR A CA 1
ATOM 689 C C . THR A 1 87 ? 22.578 2.042 -39.001 1.00 70.56 87 THR A C 1
ATOM 691 O O . THR A 1 87 ? 23.489 1.238 -38.787 1.00 70.56 87 THR A O 1
ATOM 694 N N . PRO A 1 88 ? 22.583 2.780 -40.137 1.00 60.59 88 PRO A N 1
ATOM 695 C CA . PRO A 1 88 ? 23.541 2.583 -41.242 1.00 60.59 88 PRO A CA 1
ATOM 696 C C . PRO A 1 88 ? 25.020 2.617 -40.830 1.00 60.59 88 PRO A C 1
ATOM 698 O O . PRO A 1 88 ? 25.850 1.912 -41.404 1.00 60.59 88 PRO A O 1
ATOM 701 N N . THR A 1 89 ? 25.356 3.397 -39.801 1.00 57.69 89 THR A N 1
ATOM 702 C CA . THR A 1 89 ? 26.710 3.512 -39.238 1.00 57.69 89 THR A CA 1
ATOM 703 C C . THR A 1 89 ? 27.233 2.179 -38.681 1.00 57.69 89 THR A C 1
ATOM 705 O O . THR A 1 89 ? 28.431 1.903 -38.754 1.00 57.69 89 THR A O 1
ATOM 708 N N . SER A 1 90 ? 26.342 1.328 -38.172 1.00 54.88 90 SER A N 1
ATOM 709 C CA . SER A 1 90 ? 26.636 0.017 -37.577 1.00 54.88 90 SER A CA 1
ATOM 710 C C . SER A 1 90 ? 26.891 -1.039 -38.655 1.00 54.88 90 SER A C 1
ATOM 712 O O . SER A 1 90 ? 27.819 -1.840 -38.547 1.00 54.88 90 SER A O 1
ATOM 714 N N . LEU A 1 91 ? 26.130 -0.976 -39.752 1.00 54.41 91 LEU A N 1
ATOM 715 C CA . LEU A 1 91 ? 26.328 -1.814 -40.940 1.00 54.41 91 LEU A CA 1
ATOM 716 C C . LEU A 1 91 ? 27.598 -1.424 -41.712 1.00 54.41 91 LEU A C 1
ATOM 718 O O . LEU A 1 91 ? 28.295 -2.293 -42.233 1.00 54.41 91 LEU A O 1
ATOM 722 N N . SER A 1 92 ? 27.945 -0.133 -41.737 1.00 54.25 92 SER A N 1
ATOM 723 C CA . SER A 1 92 ? 29.137 0.358 -42.437 1.00 54.25 92 SER A CA 1
ATOM 724 C C . SER A 1 92 ? 30.458 -0.051 -41.770 1.00 54.25 92 SER A C 1
ATOM 726 O O . SER A 1 92 ? 31.462 -0.142 -42.470 1.00 54.25 92 SER A O 1
ATOM 728 N N . ARG A 1 93 ? 30.479 -0.326 -40.453 1.00 55.28 93 ARG A N 1
ATOM 729 C CA . ARG A 1 93 ? 31.668 -0.865 -39.756 1.00 55.28 93 ARG A CA 1
ATOM 730 C C . ARG A 1 93 ? 31.866 -2.364 -39.974 1.00 55.28 93 ARG A C 1
ATOM 732 O O . ARG A 1 93 ? 32.999 -2.818 -39.996 1.00 55.28 93 ARG A O 1
ATOM 739 N N . ARG A 1 94 ? 30.785 -3.126 -40.165 1.00 55.12 94 ARG A N 1
ATOM 740 C CA . ARG A 1 94 ? 30.842 -4.585 -40.359 1.00 55.12 94 ARG A CA 1
ATOM 741 C C . ARG A 1 94 ? 31.311 -5.002 -41.761 1.00 55.12 94 ARG A C 1
ATOM 743 O O . ARG A 1 94 ? 31.752 -6.127 -41.939 1.00 55.12 94 ARG A O 1
ATOM 750 N N . ASN A 1 95 ? 31.243 -4.098 -42.738 1.00 55.31 95 ASN A N 1
ATOM 751 C CA . ASN A 1 95 ? 31.735 -4.320 -44.103 1.00 55.31 95 ASN A CA 1
ATOM 752 C C . ASN A 1 95 ? 33.165 -3.779 -44.337 1.00 55.31 95 ASN A C 1
ATOM 754 O O . ASN A 1 95 ? 33.584 -3.678 -45.487 1.00 55.31 95 ASN A O 1
ATOM 758 N N . GLN A 1 96 ? 33.896 -3.395 -43.281 1.00 56.25 96 GLN A N 1
ATOM 759 C CA . GLN A 1 96 ? 35.281 -2.895 -43.357 1.00 56.25 96 GLN A CA 1
ATOM 760 C C . GLN A 1 96 ? 36.311 -3.836 -42.698 1.00 56.25 96 GLN A C 1
ATOM 762 O O . GLN A 1 96 ? 37.349 -3.364 -42.245 1.00 56.25 96 GLN A O 1
ATOM 767 N N . ASP A 1 97 ? 3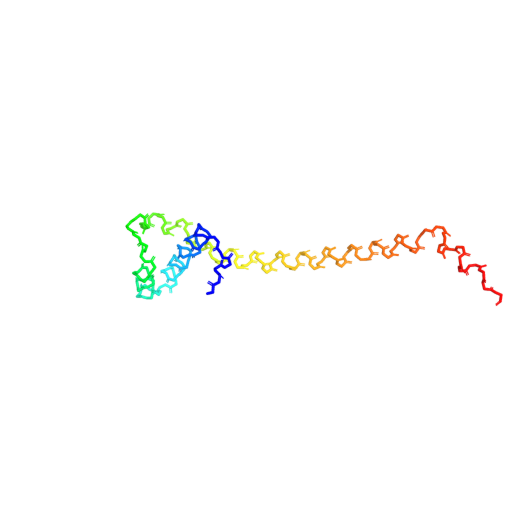6.058 -5.146 -42.665 1.00 47.47 97 ASP A N 1
ATOM 768 C CA . ASP A 1 97 ? 37.093 -6.138 -42.332 1.00 47.47 97 ASP A CA 1
ATOM 769 C C . ASP A 1 97 ? 37.797 -6.620 -43.626 1.00 47.47 97 ASP A C 1
ATOM 771 O O . ASP A 1 97 ? 37.110 -7.155 -44.505 1.00 47.47 97 ASP A O 1
ATOM 775 N N . PRO A 1 98 ? 39.124 -6.416 -43.787 1.00 54.38 98 PRO A N 1
ATOM 776 C CA . PRO A 1 98 ? 39.968 -7.145 -44.735 1.00 54.38 98 PRO A CA 1
ATOM 777 C C . PRO A 1 98 ? 40.443 -8.504 -44.197 1.00 54.38 98 PRO A C 1
ATOM 779 O O . PRO A 1 98 ? 40.560 -8.662 -42.960 1.00 54.38 98 PRO A O 1
#